Protein AF-E3KQS5-F1 (afdb_monomer_lite)

pLDDT: mean 91.88, std 6.6, range [50.47, 98.38]

Sequence (109 aa):
MKLKFPKLRVFKTGAWEGPISNLLEKPMIAFSPIEVLALKSDVVDSKPKGKFRANPFLNLPTLRRLVFCEVQPGYSAPSAYIKACNARRVECVYLSPKDGEDVSLIMKL

Secondary structure (DSSP, 8-state):
-----TT--EEE-----S-HHHHHTSHHHHTS--SEEEEEHHHHHTS--PPPSS-GGGG-TT--EEEEESPPTT----HHHHHHHHTTTPEEEE--HHHHH-HHHHHT-

Structure (mmCIF, N/CA/C/O backbone):
data_AF-E3KQS5-F1
#
_entry.id   AF-E3KQS5-F1
#
loop_
_atom_site.group_PDB
_atom_site.id
_atom_site.type_symbol
_atom_site.label_atom_id
_atom_site.label_alt_id
_atom_site.label_comp_id
_atom_site.label_asym_id
_atom_site.label_entity_id
_atom_site.label_seq_id
_atom_site.pdbx_PDB_ins_code
_atom_site.Cartn_x
_atom_site.Cartn_y
_atom_site.Cartn_z
_atom_site.occupancy
_atom_site.B_iso_or_equiv
_atom_site.auth_seq_id
_atom_site.auth_comp_id
_atom_site.auth_asym_id
_atom_site.auth_atom_id
_atom_site.pdbx_PDB_model_num
ATOM 1 N N . MET A 1 1 ? -16.073 18.899 7.134 1.00 50.47 1 MET A N 1
ATOM 2 C CA . MET A 1 1 ? -16.819 17.733 6.605 1.00 50.47 1 MET A CA 1
ATOM 3 C C . MET A 1 1 ? -16.038 16.456 6.920 1.00 50.47 1 MET A C 1
ATOM 5 O O . MET A 1 1 ? -14.881 16.371 6.530 1.00 50.47 1 MET A O 1
ATOM 9 N N . LYS A 1 2 ? -16.598 15.506 7.686 1.00 70.75 2 LYS A N 1
ATOM 10 C CA . LYS A 1 2 ? -15.943 14.216 7.994 1.00 70.75 2 LYS A CA 1
ATOM 11 C C . LYS A 1 2 ? -16.465 13.152 7.026 1.00 70.75 2 LYS A C 1
ATOM 13 O O . LYS A 1 2 ? -17.490 12.536 7.294 1.00 70.75 2 LYS A O 1
ATOM 18 N N . LEU A 1 3 ? -15.781 12.975 5.897 1.00 83.44 3 LEU A N 1
ATOM 19 C CA . LEU A 1 3 ? -16.053 11.870 4.976 1.00 83.44 3 LEU A CA 1
ATOM 20 C C . LEU A 1 3 ? -15.701 10.540 5.654 1.00 83.44 3 LEU A C 1
ATOM 22 O O . LEU A 1 3 ? -14.635 10.418 6.260 1.00 83.44 3 LEU A O 1
ATOM 26 N N . LYS A 1 4 ? -16.603 9.562 5.568 1.00 86.94 4 LYS A N 1
ATOM 27 C CA . LYS A 1 4 ? -16.406 8.197 6.066 1.00 86.94 4 LYS A CA 1
ATOM 28 C C . LYS A 1 4 ? -16.737 7.220 4.951 1.00 86.94 4 LYS A C 1
ATOM 30 O O . LYS A 1 4 ? -17.765 7.375 4.297 1.00 86.94 4 LYS A O 1
ATOM 35 N N . PHE A 1 5 ? -15.914 6.189 4.797 1.00 91.12 5 PHE A N 1
ATOM 36 C CA . PHE A 1 5 ? -16.129 5.145 3.802 1.00 91.12 5 PHE A CA 1
ATOM 37 C C . PHE A 1 5 ? -16.169 3.765 4.477 1.00 91.12 5 PHE A C 1
ATOM 39 O O . PHE A 1 5 ? -15.252 2.964 4.333 1.00 91.12 5 PHE A O 1
ATOM 46 N N . PRO A 1 6 ? -17.247 3.448 5.218 1.00 91.56 6 PRO A N 1
ATOM 47 C CA . PRO A 1 6 ? -17.311 2.245 6.054 1.00 91.56 6 PRO A CA 1
ATOM 48 C C . PRO A 1 6 ? -17.267 0.924 5.269 1.00 91.56 6 PRO A C 1
ATOM 50 O O . PRO A 1 6 ? -17.139 -0.132 5.872 1.00 91.56 6 PRO A O 1
ATOM 53 N N . LYS A 1 7 ? -17.389 0.968 3.936 1.00 94.38 7 LYS A N 1
ATOM 54 C CA . LYS A 1 7 ? -17.309 -0.193 3.036 1.00 94.38 7 LYS A CA 1
ATOM 55 C C . LYS A 1 7 ? -16.082 -0.157 2.111 1.00 94.38 7 LYS A C 1
ATOM 57 O O . LYS A 1 7 ? -15.996 -0.966 1.191 1.00 94.38 7 LYS A O 1
ATOM 62 N N . LEU A 1 8 ? -15.155 0.787 2.303 1.00 95.25 8 LEU A N 1
ATOM 63 C CA . LEU A 1 8 ? -13.974 0.928 1.448 1.00 95.25 8 LEU A CA 1
ATOM 64 C C . LEU A 1 8 ? -12.935 -0.138 1.795 1.00 95.25 8 LEU A C 1
ATOM 66 O O . LEU A 1 8 ? -12.171 0.017 2.744 1.00 95.25 8 LEU A O 1
ATOM 70 N N . ARG A 1 9 ? -12.924 -1.208 0.998 1.00 96.62 9 ARG A N 1
ATOM 71 C CA . ARG A 1 9 ? -11.990 -2.337 1.134 1.00 96.62 9 ARG A CA 1
ATOM 72 C C . ARG A 1 9 ? -10.747 -2.195 0.258 1.00 96.62 9 ARG A C 1
ATOM 74 O O . ARG A 1 9 ? -9.698 -2.724 0.599 1.00 96.62 9 ARG A O 1
ATOM 81 N N . VAL A 1 10 ? -10.849 -1.463 -0.848 1.00 97.06 10 VAL A N 1
ATOM 82 C CA . VAL A 1 10 ? -9.772 -1.303 -1.832 1.00 97.06 10 VAL A CA 1
ATOM 83 C C . VAL A 1 10 ? -9.523 0.180 -2.038 1.00 97.06 10 VAL A C 1
ATOM 85 O O . VAL A 1 10 ? -10.451 0.925 -2.352 1.00 97.06 10 VAL A O 1
ATOM 88 N N . PHE A 1 11 ? -8.279 0.611 -1.859 1.00 95.56 11 PHE A N 1
ATOM 89 C CA . PHE A 1 11 ? -7.883 2.001 -2.039 1.00 95.56 11 PHE A CA 1
ATOM 90 C C . PHE A 1 11 ? -6.630 2.081 -2.910 1.00 95.56 11 PHE A C 1
ATOM 92 O O . PHE A 1 11 ? -5.550 1.672 -2.489 1.00 95.56 11 PHE A O 1
ATOM 99 N N . LYS A 1 12 ? -6.780 2.609 -4.129 1.00 95.31 12 LYS A N 1
ATOM 100 C CA . LYS A 1 12 ? -5.670 2.902 -5.041 1.00 95.31 12 LYS A CA 1
ATOM 101 C C . LYS A 1 12 ? -5.312 4.378 -4.941 1.00 95.31 12 LYS A C 1
ATOM 103 O O . LYS A 1 12 ? -6.178 5.237 -5.108 1.00 95.31 12 LYS A O 1
ATOM 108 N N . THR A 1 13 ? -4.047 4.674 -4.680 1.00 92.56 13 THR A N 1
ATOM 109 C CA . THR A 1 13 ? -3.547 6.045 -4.672 1.00 92.56 1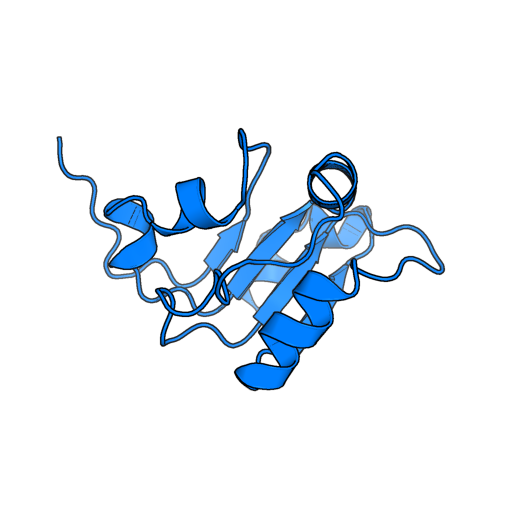3 THR A CA 1
ATOM 110 C C . THR A 1 13 ? -3.185 6.496 -6.086 1.00 92.56 13 THR A C 1
ATOM 112 O O . THR A 1 13 ? -2.756 5.709 -6.927 1.00 92.56 13 THR A O 1
ATOM 115 N N . GLY A 1 14 ? -3.383 7.789 -6.346 1.00 88.88 14 GLY A N 1
ATOM 116 C CA . GLY A 1 14 ? -2.737 8.485 -7.455 1.00 88.88 14 GLY A CA 1
ATOM 117 C C . GLY A 1 14 ? -1.381 9.011 -6.985 1.00 88.88 14 GLY A C 1
ATOM 118 O O . GLY A 1 14 ? -0.481 8.243 -6.663 1.00 88.88 14 GLY A O 1
ATOM 119 N N . ALA A 1 15 ? -1.268 10.331 -6.859 1.00 88.38 15 ALA A N 1
ATOM 120 C CA . ALA A 1 15 ? -0.170 10.979 -6.147 1.00 88.38 15 ALA A CA 1
ATOM 121 C C . ALA A 1 15 ? -0.576 11.335 -4.704 1.00 88.38 15 ALA A C 1
ATOM 123 O O . ALA A 1 15 ? -1.758 11.496 -4.392 1.00 88.38 15 ALA A O 1
ATOM 124 N N . TRP A 1 16 ? 0.410 11.483 -3.819 1.00 90.69 16 TRP A N 1
ATOM 125 C CA . TRP A 1 16 ? 0.221 12.066 -2.488 1.00 90.69 16 TRP A CA 1
ATOM 126 C C . TRP A 1 16 ? 1.435 12.896 -2.086 1.00 90.69 16 TRP A C 1
ATOM 128 O O . TRP A 1 16 ? 2.538 12.673 -2.586 1.00 90.69 16 TRP A O 1
ATOM 138 N N . GLU A 1 17 ? 1.238 13.812 -1.142 1.00 88.00 17 GLU A N 1
ATOM 139 C CA . GLU A 1 17 ? 2.298 14.663 -0.607 1.00 88.00 17 GLU A CA 1
ATOM 140 C C . GLU A 1 17 ? 2.878 14.125 0.700 1.00 88.00 17 GLU A C 1
ATOM 142 O O . GLU A 1 17 ? 2.161 13.599 1.555 1.00 88.00 17 GLU A O 1
ATOM 147 N N . GLY A 1 18 ? 4.192 14.293 0.857 1.00 88.38 18 GLY A N 1
ATOM 148 C CA . GLY A 1 18 ? 4.922 13.891 2.057 1.00 88.38 18 GLY A CA 1
ATOM 149 C C . GLY A 1 18 ? 4.964 12.373 2.319 1.00 88.38 18 GLY A C 1
ATOM 150 O O . GLY A 1 18 ? 4.821 11.557 1.398 1.00 88.38 18 GLY A O 1
ATOM 151 N N . PRO A 1 19 ? 5.222 11.971 3.579 1.00 88.69 19 PRO A N 1
ATOM 152 C CA . PRO A 1 19 ? 5.224 10.572 3.997 1.00 88.69 19 PRO A CA 1
ATOM 153 C C . PRO A 1 19 ? 3.851 9.911 3.833 1.00 88.69 19 PRO A C 1
ATOM 155 O O . PRO A 1 19 ? 2.822 10.520 4.117 1.00 88.69 19 PRO A O 1
ATOM 158 N N . ILE A 1 20 ? 3.831 8.626 3.462 1.00 91.44 20 ILE A N 1
ATOM 159 C CA . ILE A 1 20 ? 2.585 7.856 3.311 1.00 91.44 20 ILE A CA 1
ATOM 160 C C . ILE A 1 20 ? 1.747 7.821 4.603 1.00 91.44 20 ILE A C 1
ATOM 162 O O . ILE A 1 20 ? 0.522 7.833 4.532 1.00 91.44 20 ILE A O 1
ATOM 166 N N . SER A 1 21 ? 2.379 7.867 5.784 1.00 90.94 21 SER A N 1
ATOM 167 C CA . SER A 1 21 ? 1.681 7.937 7.079 1.00 90.94 21 SER A CA 1
ATOM 168 C C . SER A 1 21 ? 0.707 9.111 7.154 1.00 90.94 21 SER A C 1
ATOM 170 O O . SER A 1 21 ? -0.416 8.932 7.609 1.00 90.94 21 SER A O 1
ATOM 172 N N . ASN A 1 22 ? 1.075 10.275 6.609 1.00 90.94 22 ASN A N 1
ATOM 173 C CA . ASN A 1 22 ? 0.227 11.468 6.637 1.00 90.94 22 ASN A CA 1
ATOM 174 C C . ASN A 1 22 ? -1.073 11.264 5.844 1.00 90.94 22 ASN A C 1
ATOM 176 O O . ASN A 1 22 ? -2.112 11.822 6.195 1.00 90.94 22 ASN A O 1
ATOM 180 N N . LEU A 1 23 ? -1.026 10.480 4.761 1.00 91.56 23 LEU A N 1
ATOM 181 C CA . LEU A 1 23 ? -2.217 10.101 4.003 1.00 91.56 23 LEU A CA 1
ATOM 182 C C . LEU A 1 23 ? -3.065 9.094 4.787 1.00 91.56 23 LEU A C 1
ATOM 184 O O . LEU A 1 23 ? -4.284 9.249 4.861 1.00 91.56 23 LEU A O 1
ATOM 188 N N . LEU A 1 24 ? -2.424 8.077 5.366 1.00 92.62 24 LEU A N 1
ATOM 189 C CA . LEU A 1 24 ? -3.111 6.979 6.049 1.00 92.62 24 LEU A CA 1
ATOM 190 C C . LEU A 1 24 ? -3.726 7.390 7.392 1.00 92.62 24 LEU A C 1
ATOM 192 O O . LEU A 1 24 ? -4.728 6.814 7.799 1.00 92.62 24 LEU A O 1
ATOM 196 N N . GLU A 1 25 ? -3.180 8.408 8.054 1.00 91.69 25 GLU A N 1
ATOM 197 C CA . GLU A 1 25 ? -3.717 8.994 9.290 1.00 91.69 25 GLU A CA 1
ATOM 198 C C . GLU A 1 25 ? -4.954 9.871 9.058 1.00 91.69 25 GLU A C 1
ATOM 200 O O . GLU A 1 25 ? -5.647 10.238 10.011 1.00 91.69 25 GLU A O 1
ATOM 205 N N . LYS A 1 26 ? -5.287 10.203 7.801 1.00 91.00 26 LYS A N 1
ATOM 206 C CA . LYS A 1 26 ? -6.508 10.963 7.520 1.00 91.00 26 LYS A CA 1
ATOM 207 C C . LYS A 1 26 ? -7.725 10.165 8.001 1.00 91.00 26 LYS A C 1
ATOM 209 O O . LYS A 1 26 ? -7.859 9.003 7.617 1.00 91.00 26 LYS A O 1
ATOM 214 N N . PRO A 1 27 ? -8.677 10.780 8.733 1.00 89.62 27 PRO A N 1
ATOM 215 C CA . PRO A 1 27 ? -9.823 10.070 9.311 1.00 89.62 27 PRO A CA 1
ATOM 216 C C . PRO A 1 27 ? -10.606 9.206 8.316 1.00 89.62 27 PRO A C 1
ATOM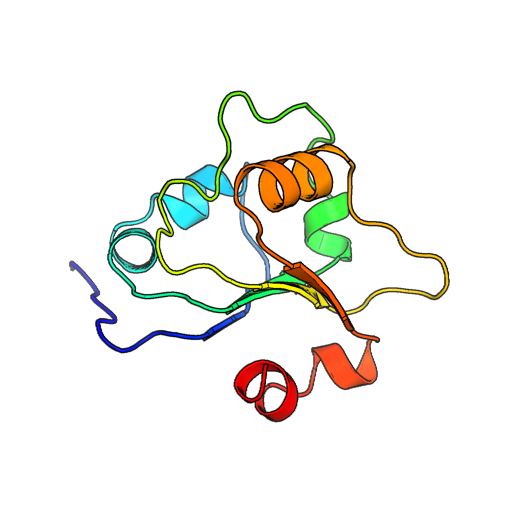 218 O O . PRO A 1 27 ? -11.056 8.117 8.647 1.00 89.62 27 PRO A O 1
ATOM 221 N N . MET A 1 28 ? -10.748 9.669 7.074 1.00 89.19 28 MET A N 1
ATOM 222 C CA . MET A 1 28 ? -11.467 8.929 6.034 1.00 89.19 28 MET A CA 1
ATOM 223 C C . MET A 1 28 ? -10.769 7.626 5.607 1.00 89.19 28 MET A C 1
ATOM 225 O O . MET A 1 28 ? -11.436 6.733 5.100 1.00 89.19 28 MET A O 1
ATOM 229 N N . ILE A 1 29 ? -9.454 7.515 5.811 1.00 92.19 29 ILE A N 1
ATOM 230 C CA . ILE A 1 29 ? -8.639 6.343 5.475 1.00 92.19 29 ILE A CA 1
ATOM 231 C C . ILE A 1 29 ? -8.444 5.468 6.716 1.00 92.19 29 ILE A C 1
ATOM 233 O O . ILE A 1 29 ? -8.765 4.286 6.668 1.00 92.19 29 ILE A O 1
ATOM 237 N N . ALA A 1 30 ? -8.025 6.054 7.842 1.00 90.38 30 ALA A N 1
ATOM 238 C CA . ALA A 1 30 ? -7.766 5.331 9.092 1.00 90.38 30 ALA A CA 1
ATOM 239 C C . ALA A 1 30 ? -8.997 4.594 9.653 1.00 90.38 30 ALA A C 1
ATOM 241 O O . ALA A 1 30 ? -8.861 3.554 10.288 1.00 90.38 30 ALA A O 1
ATOM 242 N N . PHE A 1 31 ? -10.209 5.117 9.429 1.00 89.50 31 PHE A N 1
ATOM 243 C CA . PHE A 1 31 ? -11.451 4.468 9.871 1.00 89.50 31 PHE A CA 1
ATOM 244 C C . PHE A 1 31 ? -12.084 3.551 8.815 1.00 89.50 31 PHE A C 1
ATOM 246 O O . PHE A 1 31 ? -13.165 3.011 9.054 1.00 89.50 31 PHE A O 1
ATOM 253 N N . SER A 1 32 ? -11.458 3.398 7.647 1.00 93.44 32 SER A N 1
ATOM 254 C CA . SER A 1 32 ? -11.968 2.538 6.579 1.00 93.44 32 SER A CA 1
ATOM 255 C C . SER A 1 32 ? -11.394 1.123 6.699 1.00 93.44 32 SER A C 1
ATOM 257 O O . SER A 1 32 ? -10.207 0.975 6.995 1.00 93.44 32 SER A O 1
ATOM 259 N N . PRO A 1 33 ? -12.192 0.070 6.444 1.00 96.19 33 PRO A N 1
ATOM 260 C CA . PRO A 1 33 ? -11.741 -1.319 6.529 1.00 96.19 33 PRO A CA 1
ATOM 261 C C . PRO A 1 33 ? -10.948 -1.725 5.277 1.00 96.19 33 PRO A C 1
ATOM 263 O O . PRO A 1 33 ? -11.325 -2.645 4.554 1.00 96.19 33 PRO A O 1
ATOM 266 N N . ILE A 1 34 ? -9.860 -1.009 4.989 1.00 97.75 34 ILE A N 1
ATOM 267 C CA . ILE A 1 34 ? -9.039 -1.241 3.799 1.00 97.75 34 ILE A CA 1
ATOM 268 C C . ILE A 1 34 ? -8.313 -2.579 3.950 1.00 97.75 34 ILE A C 1
ATOM 270 O O . ILE A 1 34 ? -7.587 -2.801 4.919 1.00 97.75 34 ILE A O 1
ATOM 274 N N . GLU A 1 35 ? -8.509 -3.459 2.979 1.00 98.19 35 GLU A N 1
ATOM 275 C CA . GLU A 1 35 ? -7.867 -4.767 2.846 1.00 98.19 35 GLU A CA 1
ATOM 276 C C . GLU A 1 35 ? -6.759 -4.739 1.787 1.00 98.19 35 GLU A C 1
ATOM 278 O O . GLU A 1 35 ? -5.739 -5.413 1.953 1.00 98.19 35 GLU A O 1
ATOM 283 N N . VAL A 1 36 ? -6.925 -3.909 0.750 1.00 98.31 36 VAL A N 1
ATOM 284 C CA . VAL A 1 36 ? -5.964 -3.723 -0.343 1.00 98.31 36 VAL A CA 1
ATOM 285 C C . VAL A 1 36 ? -5.620 -2.244 -0.488 1.00 98.31 36 VAL A C 1
ATOM 287 O O . VAL A 1 36 ? -6.487 -1.416 -0.777 1.00 98.31 36 VAL A O 1
ATOM 290 N N . LEU A 1 37 ? -4.340 -1.918 -0.318 1.00 97.69 37 LEU A N 1
ATOM 291 C CA . LEU A 1 37 ? -3.787 -0.592 -0.586 1.00 97.69 37 LEU A CA 1
ATOM 292 C C . LEU A 1 37 ? -2.897 -0.676 -1.825 1.00 97.69 37 LEU A C 1
ATOM 294 O O . LEU A 1 37 ? -1.869 -1.344 -1.787 1.00 97.69 37 LEU A O 1
ATOM 298 N N . ALA A 1 38 ? -3.276 -0.001 -2.905 1.00 97.75 38 ALA A N 1
ATOM 299 C CA . ALA A 1 38 ? -2.491 0.054 -4.132 1.00 97.75 38 ALA A CA 1
ATOM 300 C C . ALA A 1 38 ? -1.767 1.398 -4.255 1.00 97.75 38 ALA A C 1
ATOM 302 O O . ALA A 1 38 ? -2.384 2.453 -4.119 1.00 97.75 38 ALA A O 1
ATOM 303 N N . LEU A 1 39 ? -0.459 1.347 -4.498 1.00 96.38 39 LEU A N 1
ATOM 304 C CA . LEU A 1 39 ? 0.444 2.487 -4.612 1.00 96.38 39 LEU A CA 1
ATOM 305 C C . LEU A 1 39 ? 1.135 2.457 -5.973 1.00 96.38 39 LEU A C 1
ATOM 307 O O . LEU A 1 39 ? 1.594 1.403 -6.404 1.00 96.38 39 LEU A O 1
ATOM 311 N N . LYS A 1 40 ? 1.278 3.610 -6.627 1.00 94.88 40 LYS A N 1
ATOM 312 C CA . LYS A 1 40 ? 2.100 3.709 -7.840 1.00 94.88 40 LYS A CA 1
ATOM 313 C C . LYS A 1 40 ? 3.589 3.631 -7.478 1.00 94.88 40 LYS A C 1
ATOM 315 O O . LYS A 1 40 ? 4.027 4.324 -6.553 1.00 94.88 40 LYS A O 1
ATOM 320 N N . SER A 1 41 ? 4.362 2.791 -8.167 1.00 94.56 41 SER A N 1
ATOM 321 C CA . SER A 1 41 ? 5.782 2.575 -7.847 1.00 94.56 41 SER A CA 1
ATOM 322 C C . SER A 1 41 ? 6.636 3.828 -8.045 1.00 94.56 41 SER A C 1
ATOM 324 O O . SER A 1 41 ? 7.490 4.123 -7.213 1.00 94.56 41 SER A O 1
ATOM 326 N N . ASP A 1 42 ? 6.365 4.606 -9.093 1.00 93.25 42 ASP A N 1
ATOM 327 C CA . ASP A 1 42 ? 7.026 5.886 -9.380 1.00 93.25 42 ASP A CA 1
ATOM 328 C C . ASP A 1 42 ? 6.836 6.900 -8.238 1.00 93.25 42 ASP A C 1
ATOM 330 O O . ASP A 1 42 ? 7.787 7.544 -7.785 1.00 93.25 42 ASP A O 1
ATOM 334 N N . VAL A 1 43 ? 5.619 6.990 -7.698 1.00 94.25 43 VAL A N 1
ATOM 335 C CA . VAL A 1 43 ? 5.309 7.866 -6.567 1.00 94.25 43 VAL A CA 1
ATOM 336 C C . VAL A 1 43 ? 6.000 7.368 -5.303 1.00 94.25 43 VAL A C 1
ATOM 338 O O . VAL A 1 43 ? 6.545 8.193 -4.569 1.00 94.25 43 VAL A O 1
ATOM 341 N N . VAL A 1 44 ? 6.027 6.056 -5.047 1.00 93.88 44 VAL A N 1
ATOM 342 C CA . VAL A 1 44 ? 6.761 5.472 -3.910 1.00 93.88 44 VAL A CA 1
ATOM 343 C C . VAL A 1 44 ? 8.248 5.825 -3.980 1.00 93.88 44 VAL A C 1
ATOM 345 O O . VAL A 1 44 ? 8.810 6.282 -2.983 1.00 93.88 44 VAL A O 1
ATOM 348 N N . ASP A 1 45 ? 8.869 5.667 -5.146 1.00 91.81 45 ASP A N 1
ATOM 349 C CA . ASP A 1 45 ? 10.302 5.895 -5.344 1.00 91.81 45 ASP A CA 1
ATOM 350 C C . ASP A 1 45 ? 10.686 7.376 -5.295 1.00 91.81 45 ASP A C 1
ATOM 352 O O . ASP A 1 45 ? 11.809 7.709 -4.904 1.00 91.81 45 ASP A O 1
ATOM 356 N N . SER A 1 46 ? 9.744 8.264 -5.633 1.00 90.75 46 SER A N 1
ATOM 357 C CA . SER A 1 46 ? 9.899 9.713 -5.471 1.00 90.75 46 SER A CA 1
ATOM 358 C C . SER A 1 46 ? 9.959 10.149 -4.000 1.00 90.75 46 SER A C 1
ATOM 360 O O . SER A 1 46 ? 10.369 11.273 -3.703 1.00 90.75 46 SER A O 1
ATOM 362 N N . LYS A 1 47 ? 9.533 9.293 -3.056 1.00 87.88 47 LYS A N 1
ATOM 363 C CA . LYS A 1 47 ? 9.516 9.636 -1.629 1.00 87.88 47 LYS A CA 1
ATOM 364 C C . LYS A 1 47 ? 10.889 9.432 -0.985 1.00 87.88 47 LYS A C 1
ATOM 366 O O . LYS A 1 47 ? 11.672 8.586 -1.420 1.00 87.88 47 LYS A O 1
ATOM 371 N N . PRO A 1 48 ? 11.189 10.161 0.106 1.00 80.50 48 PRO A N 1
ATOM 372 C CA . PRO A 1 48 ? 12.429 9.963 0.845 1.00 80.50 48 PRO A CA 1
ATOM 373 C C . PRO A 1 48 ? 12.612 8.496 1.256 1.00 80.50 48 PRO A C 1
ATOM 375 O O . PRO A 1 48 ? 11.781 7.932 1.966 1.00 80.50 48 PRO A O 1
ATOM 378 N N . LYS A 1 49 ? 13.737 7.891 0.858 1.00 70.31 49 LYS A N 1
ATOM 379 C CA . LYS A 1 49 ? 14.062 6.463 1.068 1.00 70.31 49 LYS A CA 1
ATOM 380 C C . LYS A 1 49 ? 14.454 6.115 2.517 1.00 70.31 49 LYS A C 1
ATOM 382 O O . LYS A 1 49 ? 15.114 5.109 2.770 1.00 70.31 49 LYS A O 1
ATOM 387 N N . GLY A 1 50 ? 14.088 6.966 3.475 1.00 70.69 50 GLY A N 1
ATOM 388 C CA . GLY A 1 50 ? 14.399 6.794 4.889 1.00 70.69 50 GLY A CA 1
ATOM 389 C C . GLY A 1 50 ? 13.661 5.612 5.519 1.00 70.69 50 GLY A C 1
ATOM 390 O O . GLY A 1 50 ? 12.678 5.094 4.990 1.00 70.69 50 GLY A O 1
ATOM 391 N N . LYS A 1 51 ? 14.123 5.188 6.699 1.00 78.44 51 LYS A N 1
ATOM 392 C CA . LYS A 1 51 ? 13.378 4.227 7.518 1.00 78.44 51 LYS A CA 1
ATOM 393 C C . LYS A 1 51 ? 12.101 4.893 8.023 1.00 78.44 51 LYS A C 1
ATOM 395 O O . LYS A 1 51 ? 12.130 6.044 8.459 1.00 78.44 51 LYS A O 1
ATOM 400 N N . PHE A 1 52 ? 10.997 4.154 8.031 1.00 84.56 52 PHE A N 1
ATOM 401 C CA . PHE A 1 52 ? 9.824 4.603 8.765 1.00 84.56 52 PHE A CA 1
ATOM 402 C C . PHE A 1 52 ? 10.153 4.683 10.259 1.00 84.56 52 PHE A C 1
ATOM 404 O O . PHE A 1 52 ? 10.719 3.741 10.815 1.00 84.56 52 PHE A O 1
ATOM 411 N N . ARG A 1 53 ? 9.796 5.799 10.909 1.00 85.38 53 ARG A N 1
ATOM 412 C CA . ARG A 1 53 ? 9.924 5.938 12.372 1.00 85.38 53 ARG A CA 1
ATOM 413 C C . ARG A 1 53 ? 9.007 4.952 13.105 1.00 85.38 53 ARG A C 1
ATOM 415 O O . ARG A 1 53 ? 9.396 4.396 14.121 1.00 85.38 53 ARG A O 1
ATOM 422 N N . ALA A 1 54 ? 7.821 4.717 12.549 1.00 87.75 54 ALA A N 1
ATOM 423 C CA . ALA A 1 54 ? 6.857 3.708 12.967 1.00 87.75 54 ALA A CA 1
ATOM 424 C C . ALA A 1 54 ? 6.209 3.091 11.722 1.00 87.75 54 ALA A C 1
ATOM 426 O O . ALA A 1 54 ? 6.160 3.733 10.675 1.00 87.75 54 ALA A O 1
ATOM 427 N N . ASN A 1 55 ? 5.718 1.853 11.812 1.00 90.62 55 ASN A N 1
ATOM 428 C CA . ASN A 1 55 ? 5.089 1.188 10.672 1.00 90.62 55 ASN A CA 1
ATOM 429 C C . ASN A 1 55 ? 3.818 1.956 10.239 1.00 90.62 55 ASN A C 1
ATOM 431 O O . ASN A 1 55 ? 2.858 2.002 11.012 1.00 90.62 55 ASN A O 1
ATOM 435 N N . PRO A 1 56 ? 3.776 2.533 9.021 1.00 90.88 56 PRO A N 1
ATOM 436 C CA . PRO A 1 56 ? 2.684 3.413 8.603 1.00 90.88 56 PRO A CA 1
ATOM 437 C C . PRO A 1 56 ? 1.353 2.672 8.434 1.00 90.88 56 PRO A C 1
ATOM 439 O O . PRO A 1 56 ? 0.297 3.296 8.400 1.00 90.88 56 PRO A O 1
ATOM 442 N N . PHE A 1 57 ? 1.384 1.342 8.339 1.00 93.44 57 PHE A N 1
ATOM 443 C CA . PHE A 1 57 ? 0.195 0.533 8.111 1.00 93.44 57 PHE A CA 1
ATOM 444 C C . PHE A 1 57 ? -0.541 0.164 9.402 1.00 93.44 57 PHE A C 1
ATOM 446 O O . PHE A 1 57 ? -1.618 -0.416 9.321 1.00 93.44 57 PHE A O 1
ATOM 453 N N . LEU A 1 58 ? -0.017 0.503 10.589 1.00 90.62 58 LEU A N 1
ATOM 454 C CA . LEU A 1 58 ? -0.657 0.177 11.875 1.00 90.62 58 LEU A CA 1
ATOM 455 C C . LEU A 1 58 ? -2.104 0.680 11.978 1.00 90.62 58 LEU A C 1
ATOM 457 O O . LEU A 1 58 ? -2.937 -0.003 12.565 1.00 90.62 58 LEU A O 1
ATOM 461 N N . ASN A 1 59 ? -2.412 1.807 11.334 1.00 86.81 59 ASN A N 1
ATOM 462 C CA . ASN A 1 59 ? -3.755 2.394 11.300 1.00 86.81 59 ASN A CA 1
ATOM 463 C C . ASN A 1 59 ? -4.735 1.653 10.375 1.00 86.81 59 ASN A C 1
ATOM 465 O O . ASN A 1 59 ? -5.905 2.011 10.320 1.00 86.81 59 ASN A O 1
ATOM 469 N N . LEU A 1 60 ? -4.278 0.630 9.648 1.00 94.19 60 LEU A N 1
ATOM 470 C CA . LEU A 1 60 ? -5.088 -0.183 8.743 1.00 94.19 60 LEU A CA 1
ATOM 471 C C . LEU A 1 60 ? -5.113 -1.635 9.245 1.00 94.19 60 LEU A C 1
ATOM 473 O O . LEU A 1 60 ? -4.379 -2.482 8.720 1.00 94.19 60 LEU A O 1
ATOM 477 N N . PRO A 1 61 ? -5.890 -1.951 10.298 1.00 92.31 61 PRO A N 1
ATOM 478 C CA . PRO A 1 61 ? -5.861 -3.263 10.953 1.00 92.31 61 PRO A CA 1
ATOM 479 C C . PRO A 1 61 ? -6.310 -4.409 10.039 1.00 92.31 61 PRO A C 1
ATOM 481 O O . PRO A 1 61 ? -5.882 -5.542 10.225 1.00 92.31 61 PRO A O 1
ATOM 484 N N . THR A 1 62 ? -7.134 -4.113 9.036 1.00 96.50 62 THR A N 1
ATOM 485 C CA . THR A 1 62 ? -7.656 -5.081 8.064 1.00 96.50 62 THR A CA 1
ATOM 486 C C . THR A 1 62 ? -6.771 -5.254 6.834 1.00 96.50 62 THR A C 1
ATOM 488 O O . THR A 1 62 ? -7.089 -6.090 5.993 1.00 96.50 62 THR A O 1
ATOM 491 N N . LEU A 1 63 ? -5.683 -4.484 6.706 1.00 97.94 63 LEU A N 1
ATOM 492 C CA . LEU A 1 63 ? -4.835 -4.513 5.518 1.00 97.94 63 LEU A CA 1
ATOM 493 C C . LEU A 1 63 ? -4.192 -5.891 5.360 1.00 97.94 63 LEU A C 1
ATOM 495 O O . LEU A 1 63 ? -3.496 -6.359 6.260 1.00 97.94 63 LEU A O 1
ATOM 499 N N . ARG A 1 64 ? -4.404 -6.510 4.200 1.00 97.88 64 ARG A N 1
ATOM 500 C CA . ARG A 1 64 ? -3.862 -7.825 3.839 1.00 97.88 64 ARG A CA 1
ATOM 501 C C . ARG A 1 64 ? -2.885 -7.738 2.683 1.00 97.88 64 ARG A C 1
ATOM 503 O O . ARG A 1 64 ? -1.934 -8.510 2.666 1.00 97.88 64 ARG A O 1
ATOM 510 N N . ARG A 1 65 ? -3.085 -6.796 1.753 1.00 98.38 65 ARG A N 1
ATOM 511 C CA . ARG A 1 65 ? -2.225 -6.644 0.574 1.00 98.38 65 ARG A CA 1
ATOM 512 C C . ARG A 1 65 ? -1.803 -5.202 0.346 1.00 98.38 65 ARG A C 1
ATOM 514 O O . ARG A 1 65 ? -2.625 -4.284 0.374 1.00 98.38 65 ARG A O 1
ATOM 521 N N . LEU A 1 66 ? -0.514 -5.026 0.086 1.00 97.94 66 LEU A N 1
ATOM 522 C CA . LEU A 1 66 ? 0.066 -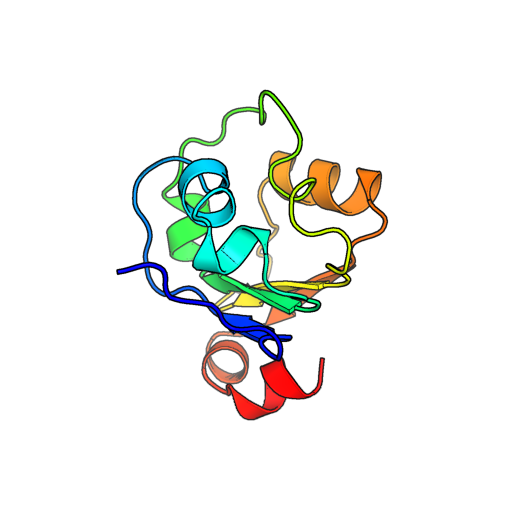3.798 -0.428 1.00 97.94 66 LEU A CA 1
ATOM 523 C C . LEU A 1 66 ? 0.480 -4.038 -1.878 1.00 97.94 66 LEU A C 1
ATOM 525 O O . LEU A 1 66 ? 1.368 -4.843 -2.150 1.00 97.94 66 LEU A O 1
ATOM 529 N N . VAL A 1 67 ? -0.172 -3.348 -2.802 1.00 98.06 67 VAL A N 1
ATOM 530 C CA . VAL A 1 67 ? 0.043 -3.515 -4.237 1.00 98.06 67 VAL A CA 1
ATOM 531 C C . VAL A 1 67 ? 0.930 -2.384 -4.737 1.00 98.06 67 VAL A C 1
ATOM 533 O O . VAL A 1 67 ? 0.608 -1.216 -4.538 1.00 98.06 67 VAL A O 1
ATOM 536 N N . PHE A 1 68 ? 2.027 -2.717 -5.402 1.00 97.25 68 PHE A N 1
ATOM 537 C CA . PHE A 1 68 ? 2.829 -1.776 -6.174 1.00 97.25 68 PHE A CA 1
ATOM 538 C C . PHE A 1 68 ? 2.375 -1.868 -7.629 1.00 97.25 68 PHE A C 1
ATOM 540 O O . PHE A 1 68 ? 2.531 -2.907 -8.265 1.00 97.25 68 PHE A O 1
ATOM 547 N N . CYS A 1 69 ? 1.753 -0.806 -8.127 1.00 96.94 69 CYS A N 1
ATOM 548 C CA . CYS A 1 69 ? 1.285 -0.681 -9.503 1.00 96.94 69 CYS A CA 1
ATOM 549 C C . CYS A 1 69 ? 2.369 -0.074 -10.392 1.00 96.94 69 CYS A C 1
ATOM 551 O O . CYS A 1 69 ? 3.200 0.693 -9.909 1.00 96.94 69 CYS A O 1
ATOM 553 N N . GLU A 1 70 ? 2.273 -0.345 -11.696 1.00 94.25 70 GLU A N 1
ATOM 554 C CA . GLU A 1 70 ? 3.122 0.258 -12.735 1.00 94.25 70 GLU A CA 1
ATOM 555 C C . GLU A 1 70 ? 4.606 -0.107 -12.615 1.00 94.25 70 GLU A C 1
ATOM 557 O O . GLU A 1 70 ? 5.498 0.635 -13.026 1.00 94.25 70 GLU A O 1
ATOM 562 N N . VAL A 1 71 ? 4.871 -1.306 -12.095 1.00 95.31 71 VAL A N 1
ATOM 563 C CA . VAL A 1 71 ? 6.234 -1.778 -11.864 1.00 95.31 71 VAL A CA 1
ATOM 564 C C . VAL A 1 71 ? 6.903 -2.177 -13.176 1.00 95.31 71 VAL A C 1
ATOM 566 O O . VAL A 1 71 ? 6.314 -2.857 -14.018 1.00 95.31 71 VAL A O 1
ATOM 569 N N . GLN A 1 72 ? 8.166 -1.797 -13.338 1.00 93.62 72 GLN A N 1
ATOM 570 C CA . GLN A 1 72 ? 8.995 -2.275 -14.444 1.00 93.62 72 GLN A CA 1
ATOM 571 C C . GLN A 1 72 ? 9.568 -3.669 -14.133 1.00 93.62 72 GLN A C 1
ATOM 573 O O . GLN A 1 72 ? 9.699 -4.029 -12.957 1.00 93.62 72 GLN A O 1
ATOM 578 N N . PRO A 1 73 ? 9.941 -4.472 -15.147 1.00 92.06 73 PRO A N 1
ATOM 579 C CA . PRO A 1 73 ? 10.632 -5.739 -14.921 1.00 92.06 73 PRO A CA 1
ATOM 580 C C . PRO A 1 73 ? 11.864 -5.565 -14.020 1.00 92.06 73 PRO A C 1
ATOM 582 O O . PRO A 1 73 ? 12.683 -4.676 -14.239 1.00 92.06 73 PRO A O 1
ATOM 585 N N . GLY A 1 74 ? 11.986 -6.407 -12.989 1.00 92.12 74 GLY A N 1
ATOM 586 C CA . GLY A 1 74 ? 13.073 -6.327 -12.003 1.00 92.12 74 GLY A CA 1
ATOM 587 C C . GLY A 1 74 ? 12.867 -5.297 -10.884 1.00 92.12 74 GLY A C 1
ATOM 588 O O . GLY A 1 74 ? 13.741 -5.153 -10.030 1.00 92.12 74 GLY A O 1
ATOM 589 N N . TYR A 1 75 ? 11.726 -4.600 -10.852 1.00 94.69 75 TYR A N 1
ATOM 590 C CA . TYR A 1 75 ? 11.386 -3.699 -9.755 1.00 94.69 75 TYR A CA 1
ATOM 591 C C . TYR A 1 75 ? 11.319 -4.432 -8.411 1.00 94.69 75 TYR A C 1
ATOM 593 O O . TYR A 1 75 ? 10.794 -5.540 -8.300 1.00 94.69 75 TYR A O 1
ATOM 601 N N . SER A 1 76 ? 11.793 -3.755 -7.369 1.00 92.88 76 SER A N 1
ATOM 602 C CA . SER A 1 76 ? 11.630 -4.170 -5.984 1.00 92.88 76 SER A CA 1
ATOM 603 C C . SER A 1 76 ? 11.225 -2.965 -5.152 1.00 92.88 76 SER A C 1
ATOM 605 O O . SER A 1 76 ? 11.828 -1.895 -5.259 1.00 92.88 76 SER A O 1
ATOM 607 N N . ALA A 1 77 ? 10.202 -3.140 -4.317 1.00 93.12 77 ALA A N 1
ATOM 608 C CA . ALA A 1 77 ? 9.737 -2.081 -3.438 1.00 93.12 77 ALA A CA 1
ATOM 609 C C . ALA A 1 77 ? 10.840 -1.658 -2.450 1.00 93.12 77 ALA A C 1
ATOM 611 O O . ALA A 1 77 ? 11.657 -2.487 -2.030 1.00 93.12 77 ALA A O 1
ATOM 612 N N . PRO A 1 78 ? 10.855 -0.395 -1.982 1.00 93.56 78 PRO A N 1
ATOM 613 C CA . PRO A 1 78 ? 11.847 0.028 -1.007 1.00 93.56 78 PRO A CA 1
ATOM 614 C C . PRO A 1 78 ? 11.793 -0.833 0.259 1.00 93.56 78 PRO A C 1
ATOM 616 O O . PRO A 1 78 ? 10.722 -1.126 0.798 1.00 93.56 78 PRO A O 1
ATOM 619 N N . SER A 1 79 ? 12.966 -1.192 0.787 1.00 93.38 79 SER A N 1
ATOM 620 C CA . SER A 1 79 ? 13.080 -2.140 1.907 1.00 93.38 79 SER A CA 1
ATOM 621 C C . SER A 1 79 ? 12.275 -1.749 3.154 1.00 93.38 79 SER A C 1
ATOM 623 O O . SER A 1 79 ? 11.846 -2.624 3.903 1.00 93.38 79 SER A O 1
ATOM 625 N N . ALA A 1 80 ? 12.036 -0.452 3.379 1.00 93.25 80 ALA A N 1
ATOM 626 C CA . ALA A 1 80 ? 11.188 0.037 4.464 1.00 93.25 80 ALA A CA 1
ATOM 627 C C . ALA A 1 80 ? 9.732 -0.447 4.335 1.00 93.25 80 ALA A C 1
ATOM 629 O O . ALA A 1 80 ? 9.143 -0.859 5.334 1.00 93.25 80 ALA A O 1
ATOM 630 N N . TYR A 1 81 ? 9.180 -0.462 3.117 1.00 94.75 81 TYR A N 1
ATOM 631 C CA . TYR A 1 81 ? 7.838 -0.976 2.840 1.00 94.75 81 TYR A CA 1
ATOM 632 C C . TYR A 1 81 ? 7.788 -2.490 3.015 1.00 94.75 81 TYR A C 1
ATOM 634 O O . TYR A 1 81 ? 6.923 -2.981 3.733 1.00 94.75 81 TYR A O 1
ATOM 642 N N . ILE A 1 82 ? 8.761 -3.219 2.458 1.00 94.88 82 ILE A N 1
ATOM 643 C CA . ILE A 1 82 ? 8.844 -4.682 2.602 1.00 94.88 82 ILE A CA 1
ATOM 644 C C . ILE A 1 82 ? 8.908 -5.074 4.086 1.00 94.88 82 ILE A C 1
ATOM 646 O O . ILE A 1 82 ? 8.149 -5.925 4.543 1.00 94.88 82 ILE A O 1
ATOM 650 N N . LYS A 1 83 ? 9.761 -4.409 4.878 1.00 94.88 83 LYS A N 1
ATOM 651 C CA . LYS A 1 83 ? 9.866 -4.648 6.328 1.00 94.88 83 LYS A CA 1
ATOM 652 C C . LYS A 1 83 ? 8.561 -4.338 7.060 1.00 94.88 83 LYS A C 1
ATOM 654 O O . LYS A 1 83 ? 8.154 -5.112 7.924 1.00 94.88 83 LYS A O 1
ATOM 659 N N . ALA A 1 84 ? 7.908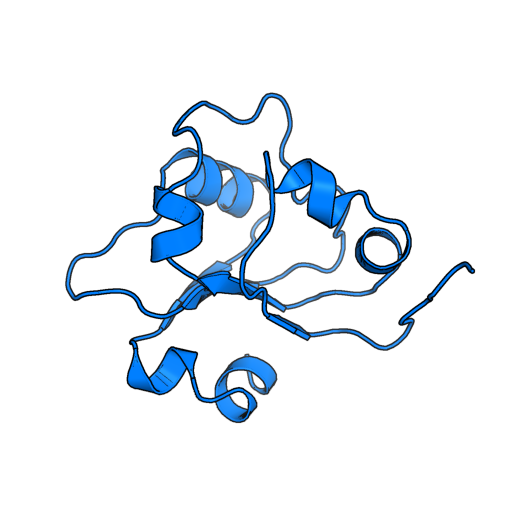 -3.228 6.720 1.00 94.44 84 ALA A N 1
ATOM 660 C CA . ALA A 1 84 ? 6.630 -2.848 7.310 1.00 94.44 84 ALA A CA 1
ATOM 661 C C . ALA A 1 84 ? 5.508 -3.848 6.973 1.00 94.44 84 ALA A C 1
ATOM 663 O O . ALA A 1 84 ? 4.706 -4.177 7.849 1.00 94.44 84 ALA A O 1
ATOM 664 N N . CYS A 1 85 ? 5.477 -4.373 5.748 1.00 96.12 85 CYS A N 1
ATOM 665 C CA . CYS A 1 85 ? 4.534 -5.411 5.345 1.00 96.12 85 CYS A CA 1
ATOM 666 C C . CYS A 1 85 ? 4.790 -6.730 6.081 1.00 96.12 85 CYS A C 1
ATOM 668 O O . CYS A 1 85 ? 3.883 -7.258 6.725 1.00 96.12 85 CYS A O 1
ATOM 670 N N . ASN A 1 86 ? 6.041 -7.200 6.096 1.00 95.88 86 ASN A N 1
ATOM 671 C CA . ASN A 1 86 ? 6.429 -8.443 6.769 1.00 95.88 86 ASN A CA 1
ATOM 672 C C . ASN A 1 86 ? 6.093 -8.424 8.266 1.00 95.88 86 ASN A C 1
ATOM 674 O O . ASN A 1 86 ? 5.542 -9.393 8.785 1.00 95.88 86 ASN A O 1
ATOM 678 N N . ALA A 1 87 ? 6.347 -7.302 8.951 1.00 95.94 87 ALA A N 1
ATOM 679 C CA . ALA A 1 87 ? 6.029 -7.137 10.372 1.00 95.94 87 ALA A CA 1
ATOM 680 C C . ALA A 1 87 ? 4.530 -7.299 10.693 1.00 95.94 87 ALA A C 1
ATOM 682 O O . ALA A 1 87 ? 4.172 -7.534 11.844 1.00 95.94 87 ALA A O 1
ATOM 683 N N . ARG A 1 88 ? 3.653 -7.166 9.691 1.00 95.06 88 ARG A N 1
ATOM 684 C CA . ARG A 1 88 ? 2.193 -7.263 9.831 1.00 95.06 88 ARG A CA 1
ATOM 685 C C . ARG A 1 88 ? 1.577 -8.391 9.004 1.00 95.06 88 ARG A C 1
ATOM 687 O O . ARG A 1 88 ? 0.357 -8.465 8.929 1.00 95.06 88 ARG A O 1
ATOM 694 N N . ARG A 1 89 ? 2.398 -9.261 8.400 1.00 95.69 89 ARG A N 1
ATOM 695 C CA . ARG A 1 89 ? 1.959 -10.321 7.470 1.00 95.69 89 ARG A CA 1
ATOM 696 C C . ARG A 1 89 ? 1.087 -9.785 6.324 1.00 95.69 89 ARG A C 1
ATOM 698 O O . ARG A 1 89 ? 0.156 -10.451 5.885 1.00 95.69 89 ARG A O 1
ATOM 705 N N . VAL A 1 90 ? 1.389 -8.572 5.866 1.00 97.75 90 VAL A N 1
ATOM 706 C CA . VAL A 1 90 ? 0.791 -7.989 4.662 1.00 97.75 90 VAL A CA 1
ATOM 707 C C . VAL A 1 90 ? 1.565 -8.518 3.462 1.00 97.75 90 VAL A C 1
ATOM 709 O O . VAL A 1 90 ? 2.793 -8.453 3.437 1.00 97.75 90 VAL A O 1
ATOM 712 N N . GLU A 1 91 ? 0.856 -9.036 2.472 1.00 98.00 91 GLU A N 1
ATOM 713 C CA . GLU A 1 91 ? 1.437 -9.511 1.223 1.00 98.00 91 GLU A CA 1
ATOM 714 C C . GLU A 1 91 ? 1.788 -8.326 0.315 1.00 98.00 91 GLU A C 1
ATOM 716 O O . GLU A 1 91 ? 0.966 -7.434 0.097 1.00 98.00 91 GLU A O 1
ATOM 721 N N . CYS A 1 92 ? 3.005 -8.312 -0.229 1.00 97.56 92 CYS A N 1
ATOM 722 C CA . CYS A 1 92 ? 3.380 -7.370 -1.279 1.00 97.56 92 CYS A CA 1
ATOM 723 C C . CYS A 1 92 ? 3.048 -7.973 -2.648 1.00 97.56 92 CYS A C 1
ATOM 725 O O . CYS A 1 92 ? 3.606 -9.006 -3.010 1.00 97.56 92 CYS A O 1
ATOM 727 N N . VAL A 1 93 ? 2.189 -7.303 -3.412 1.00 97.56 93 VAL A N 1
ATOM 728 C CA . VAL A 1 93 ? 1.809 -7.685 -4.780 1.00 97.56 93 VAL A CA 1
ATOM 729 C C . VAL A 1 93 ? 2.396 -6.668 -5.753 1.00 97.56 93 VAL A C 1
ATOM 731 O O . VAL A 1 93 ? 2.439 -5.478 -5.454 1.00 97.56 93 VAL A O 1
ATOM 734 N N . TYR A 1 94 ? 2.837 -7.119 -6.922 1.00 97.25 94 TYR A N 1
ATOM 735 C CA . TYR A 1 94 ? 3.473 -6.277 -7.931 1.00 97.25 94 TYR A CA 1
ATOM 736 C C . TYR A 1 94 ? 2.704 -6.410 -9.241 1.00 97.25 94 TYR A C 1
ATOM 738 O O . TYR A 1 94 ? 2.543 -7.519 -9.746 1.00 97.25 94 TYR A O 1
ATOM 746 N N . LEU A 1 95 ? 2.212 -5.293 -9.771 1.00 96.62 95 LEU A N 1
ATOM 747 C CA . LEU A 1 95 ? 1.417 -5.250 -10.994 1.00 96.62 95 LEU A CA 1
ATOM 748 C C . LEU A 1 95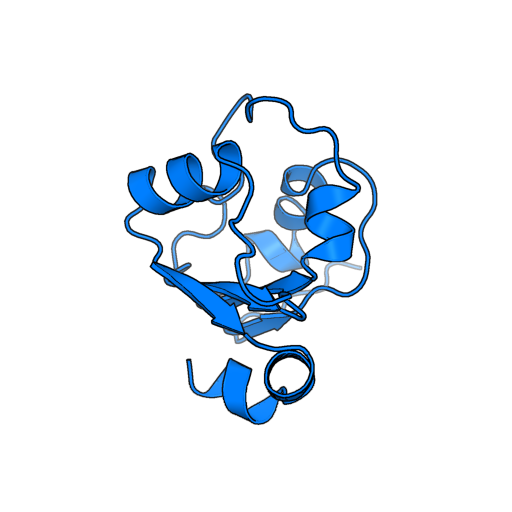 ? 2.153 -4.479 -12.079 1.00 96.62 95 LEU A C 1
ATOM 750 O O . LEU A 1 95 ? 2.647 -3.373 -11.836 1.00 96.62 95 LEU A O 1
ATOM 754 N N . SER A 1 96 ? 2.174 -5.055 -13.282 1.00 95.81 96 SER A N 1
ATOM 755 C CA . SER A 1 96 ? 2.711 -4.406 -14.480 1.00 95.81 96 SER A CA 1
ATOM 756 C C . SER A 1 96 ? 1.983 -3.080 -14.767 1.00 95.81 96 SER A C 1
ATOM 758 O O . SER A 1 96 ? 0.916 -2.832 -14.200 1.00 95.81 96 SER A O 1
ATOM 760 N N . PRO A 1 97 ? 2.490 -2.218 -15.666 1.00 92.56 97 PRO A N 1
ATOM 761 C CA . PRO A 1 97 ? 1.767 -1.013 -16.073 1.00 92.56 97 PRO A CA 1
ATOM 762 C C . PRO A 1 97 ? 0.350 -1.304 -16.575 1.00 92.56 97 PRO A C 1
ATOM 764 O O . PRO A 1 97 ? -0.584 -0.620 -16.175 1.00 92.56 97 PRO A O 1
ATOM 767 N N . LYS A 1 98 ? 0.168 -2.379 -17.354 1.00 92.00 98 LYS A N 1
ATOM 768 C CA . LYS A 1 98 ? -1.150 -2.773 -17.871 1.00 92.00 98 LYS A CA 1
ATOM 769 C C . LYS A 1 98 ? -2.096 -3.218 -16.752 1.00 92.00 98 LYS A C 1
ATOM 771 O O . LYS A 1 98 ? -3.217 -2.731 -16.668 1.00 92.00 98 LYS A O 1
ATOM 776 N N . ASP A 1 99 ? -1.634 -4.099 -15.867 1.00 93.06 99 ASP A N 1
ATOM 777 C CA . ASP A 1 99 ? -2.474 -4.642 -14.787 1.00 93.06 99 ASP A CA 1
ATOM 778 C C . ASP A 1 99 ? -2.735 -3.605 -13.688 1.00 93.06 99 ASP A C 1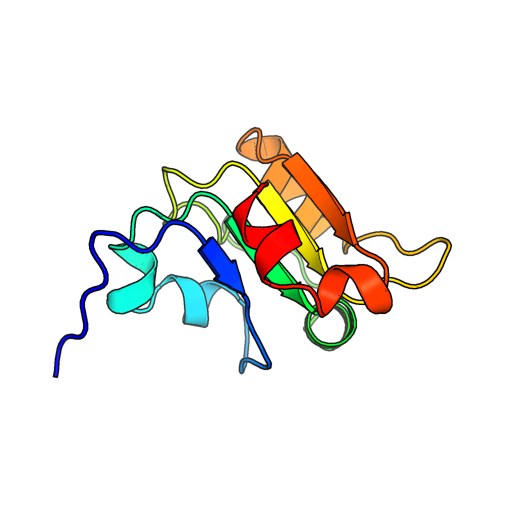
ATOM 780 O O . ASP A 1 99 ? -3.773 -3.618 -13.031 1.00 93.06 99 ASP A O 1
ATOM 784 N N . GLY A 1 100 ? -1.790 -2.686 -13.483 1.00 89.62 100 GLY A N 1
ATOM 785 C CA . GLY A 1 100 ? -1.898 -1.604 -12.515 1.00 89.62 100 GLY A CA 1
ATOM 786 C C . GLY A 1 100 ? -2.995 -0.603 -12.866 1.00 89.62 100 GLY A C 1
ATOM 787 O O . GLY A 1 100 ? -3.562 0.003 -11.956 1.00 89.62 100 GLY A O 1
ATOM 788 N N . GLU A 1 101 ? -3.326 -0.432 -14.147 1.00 89.12 101 GLU A N 1
ATOM 789 C CA . GLU A 1 101 ? -4.442 0.401 -14.612 1.00 89.12 101 GLU A CA 1
ATOM 790 C C . GLU A 1 101 ? -5.808 -0.286 -14.455 1.00 89.12 101 GLU A C 1
ATOM 792 O O . GLU A 1 101 ? -6.811 0.400 -14.239 1.00 89.12 101 GLU A O 1
ATOM 797 N N . ASP A 1 102 ? -5.853 -1.621 -14.464 1.00 92.31 102 ASP A N 1
ATOM 798 C CA . ASP A 1 102 ? -7.086 -2.394 -14.311 1.00 92.31 102 ASP A CA 1
ATOM 799 C C . ASP A 1 102 ? -7.573 -2.420 -12.850 1.00 92.31 102 ASP A C 1
ATOM 801 O O . ASP A 1 102 ? -7.225 -3.273 -12.028 1.00 92.31 102 ASP A O 1
ATOM 805 N N . VAL A 1 103 ? -8.459 -1.480 -12.517 1.00 87.44 103 VAL A N 1
ATOM 806 C CA . VAL A 1 103 ? -9.100 -1.406 -11.195 1.00 87.44 103 VAL A CA 1
ATOM 807 C C . VAL A 1 103 ? -9.901 -2.674 -10.876 1.00 87.44 103 VAL A C 1
ATOM 809 O O . VAL A 1 103 ? -9.982 -3.059 -9.709 1.00 87.44 103 VAL A O 1
ATOM 812 N N . SER A 1 104 ? -10.467 -3.347 -11.883 1.00 92.25 104 SER A N 1
ATOM 813 C CA . SER A 1 104 ? -11.240 -4.574 -11.673 1.00 92.25 104 SER A CA 1
ATOM 814 C C . SER A 1 104 ? -10.352 -5.720 -11.191 1.00 92.25 104 SER A C 1
ATOM 816 O O . SER A 1 104 ? -10.773 -6.507 -10.342 1.00 92.25 104 SER A O 1
ATOM 818 N N . LEU A 1 105 ? -9.111 -5.778 -11.676 1.00 93.06 105 LEU A N 1
ATOM 819 C CA . LEU A 1 105 ? -8.105 -6.727 -11.220 1.00 93.06 105 LEU A CA 1
ATOM 820 C C . LEU A 1 105 ? -7.693 -6.428 -9.777 1.00 93.06 105 LEU A C 1
ATOM 822 O O . LEU A 1 105 ? -7.707 -7.331 -8.944 1.00 93.06 105 LEU A O 1
ATOM 826 N N . ILE A 1 106 ? -7.430 -5.160 -9.446 1.00 93.69 106 ILE A N 1
ATOM 827 C CA . ILE A 1 106 ? -7.081 -4.752 -8.074 1.00 93.69 106 ILE A CA 1
ATOM 828 C C . ILE A 1 106 ? -8.222 -5.067 -7.095 1.00 93.69 106 ILE A C 1
ATOM 830 O O . ILE A 1 106 ? -7.967 -5.481 -5.969 1.00 93.69 106 ILE A O 1
ATOM 834 N N . MET A 1 107 ? -9.482 -4.915 -7.515 1.00 92.25 107 MET A N 1
ATOM 835 C CA . MET A 1 107 ? -10.651 -5.241 -6.690 1.00 92.25 107 MET A CA 1
ATOM 836 C C . MET A 1 107 ? -10.833 -6.736 -6.404 1.00 92.25 107 MET A C 1
ATOM 838 O O . MET A 1 107 ? -11.541 -7.085 -5.459 1.00 92.25 107 MET A O 1
ATOM 842 N N . LYS A 1 108 ? -10.239 -7.608 -7.224 1.00 93.12 108 LYS A N 1
ATOM 843 C CA . LYS A 1 108 ? -10.286 -9.069 -7.058 1.00 93.12 108 LYS A CA 1
ATOM 844 C C . LYS A 1 108 ? -9.148 -9.607 -6.193 1.00 93.12 108 LYS A C 1
ATOM 846 O O . LYS A 1 108 ? -9.160 -10.796 -5.875 1.00 93.12 108 LYS A O 1
ATOM 851 N N . LEU A 1 109 ? -8.170 -8.766 -5.845 1.00 88.62 109 LEU A N 1
ATOM 852 C CA . LEU A 1 109 ? -7.130 -9.116 -4.885 1.00 88.62 109 LEU A CA 1
ATOM 853 C C . LEU A 1 109 ? -7.764 -9.214 -3.487 1.00 88.62 109 LEU A C 1
ATOM 855 O O . LEU A 1 109 ? -7.626 -10.292 -2.865 1.00 88.62 109 LEU A O 1
#

Radius of gyration: 13.16 Å; chains: 1; bounding box: 32×28×31 Å

Foldseek 3Di:
DQAADQAAQEAEDDADDADPLVVCPRNNNLNYQHQEYEYEQVRQVPYDLDADPDLSCPSNLNHAEYEHEQDDPPDDGRVNNVVSCVVNNRHYHYYHNVCSPPVVNSVVD

Organism: Puccinia graminis f. sp. tritici (strain CRL 75-36-700-3 / race SCCL) (NCBI:txid418459)